Protein AF-A0A940E0P8-F1 (afdb_monomer_lite)

pLDDT: mean 76.91, std 12.91, range [41.34, 93.06]

Foldseek 3Di:
DLVCPVVCLVVDDQVDEAEQADDDQPPRVVSQVVSVVVNHHYDYDPPGVNVVVVVPD

Secondary structure (DSSP, 8-state):
--TTGGGGGGGS-TTSEEEE--SSGGGHHHHHHHHHHTT-EEEE-TTHHHHHHTT--

Structure (mmCIF, N/CA/C/O backbone):
data_AF-A0A940E0P8-F1
#
_entry.id   AF-A0A940E0P8-F1
#
loop_
_atom_site.group_PDB
_atom_site.id
_atom_site.type_symbol
_atom_site.label_atom_id
_atom_site.label_alt_id
_atom_site.label_comp_id
_atom_site.label_asym_id
_atom_site.label_entity_id
_atom_site.label_seq_id
_atom_site.pdbx_PDB_ins_code
_atom_site.Cartn_x
_atom_site.Cartn_y
_atom_site.Cartn_z
_atom_site.occupancy
_atom_site.B_iso_or_equiv
_atom_site.auth_seq_id
_atom_site.auth_comp_id
_atom_site.auth_asym_id
_atom_site.auth_atom_id
_atom_site.pdbx_PDB_model_num
ATOM 1 N N . MET A 1 1 ? 11.950 4.269 2.808 1.00 50.25 1 MET A N 1
ATOM 2 C CA . MET A 1 1 ? 11.063 5.245 3.461 1.00 50.25 1 MET A CA 1
ATOM 3 C C . MET A 1 1 ? 9.651 4.662 3.587 1.00 50.25 1 MET A C 1
ATOM 5 O O . MET A 1 1 ? 8.733 5.174 2.977 1.00 50.25 1 MET A O 1
ATOM 9 N N . TRP A 1 2 ? 9.487 3.550 4.316 1.00 56.94 2 TRP A N 1
ATOM 10 C CA . TRP A 1 2 ? 8.175 2.913 4.575 1.00 56.94 2 TRP A CA 1
ATOM 11 C C . TRP A 1 2 ? 7.839 2.867 6.071 1.00 56.94 2 TRP A C 1
ATOM 13 O O . TRP A 1 2 ? 6.745 2.475 6.446 1.00 56.94 2 TRP A O 1
ATOM 23 N N . LEU A 1 3 ? 8.785 3.274 6.925 1.00 56.44 3 LEU A N 1
ATOM 24 C CA . LEU A 1 3 ? 8.700 3.089 8.373 1.00 56.44 3 LEU A CA 1
ATOM 25 C C . LEU A 1 3 ? 7.700 4.029 9.063 1.00 56.44 3 LEU A C 1
ATOM 27 O O . LEU A 1 3 ? 7.359 3.785 10.210 1.00 56.44 3 LEU A O 1
ATOM 31 N N . LEU A 1 4 ? 7.246 5.093 8.394 1.00 65.94 4 LEU A N 1
ATOM 32 C CA . LEU A 1 4 ? 6.439 6.138 9.030 1.00 65.94 4 LEU A CA 1
ATOM 33 C C . LEU A 1 4 ? 4.941 6.043 8.726 1.00 65.94 4 LEU A C 1
ATOM 35 O O . LEU A 1 4 ? 4.151 6.630 9.452 1.00 65.94 4 LEU A O 1
ATOM 39 N N . LEU A 1 5 ? 4.526 5.276 7.710 1.00 72.56 5 LEU A N 1
ATOM 40 C CA . LEU A 1 5 ? 3.115 5.224 7.301 1.00 72.56 5 LEU A CA 1
ATOM 41 C C . LEU A 1 5 ? 2.207 4.712 8.430 1.00 72.56 5 LEU A C 1
ATOM 43 O O . LEU A 1 5 ? 1.130 5.254 8.640 1.00 72.56 5 LEU A O 1
ATOM 47 N N . ALA A 1 6 ? 2.677 3.727 9.202 1.00 75.81 6 ALA A N 1
ATOM 48 C CA . ALA A 1 6 ? 1.950 3.182 10.346 1.00 75.81 6 ALA A CA 1
ATOM 49 C C . ALA A 1 6 ? 1.667 4.228 11.438 1.00 75.81 6 ALA A C 1
ATOM 51 O O . ALA A 1 6 ? 0.633 4.157 12.096 1.00 75.81 6 ALA A O 1
ATOM 52 N N . PHE A 1 7 ? 2.551 5.216 11.608 1.00 84.00 7 PHE A N 1
ATOM 53 C CA . PHE A 1 7 ? 2.382 6.261 12.614 1.00 84.00 7 PHE A CA 1
ATOM 54 C C . PHE A 1 7 ? 1.382 7.336 12.199 1.00 84.00 7 PHE A C 1
ATOM 56 O O . PHE A 1 7 ? 0.884 8.012 13.079 1.00 84.00 7 PHE A O 1
ATOM 63 N N . HIS A 1 8 ? 1.045 7.473 10.915 1.00 85.25 8 HIS A N 1
ATOM 64 C CA . HIS A 1 8 ? 0.136 8.523 10.432 1.00 85.25 8 HIS A CA 1
ATOM 65 C C . HIS A 1 8 ? -1.226 7.990 9.966 1.00 85.25 8 HIS A C 1
ATOM 67 O O . HIS A 1 8 ? -2.025 8.744 9.419 1.00 85.25 8 HIS A O 1
ATOM 73 N N . LEU A 1 9 ? -1.542 6.708 10.197 1.00 84.62 9 LEU A N 1
ATOM 74 C CA . LEU A 1 9 ? -2.829 6.131 9.777 1.00 84.62 9 LEU A CA 1
ATOM 75 C C . LEU A 1 9 ? -4.040 6.864 10.365 1.00 84.62 9 LEU A C 1
ATOM 77 O O . LEU A 1 9 ? -5.085 6.914 9.726 1.00 84.62 9 LEU A O 1
ATOM 81 N N . TYR A 1 10 ? -3.907 7.443 11.561 1.00 87.81 10 TYR A N 1
ATOM 82 C CA . TYR A 1 10 ? -4.986 8.195 12.206 1.00 87.81 10 TYR A CA 1
ATOM 83 C C . TYR A 1 10 ? -5.288 9.539 11.522 1.00 87.81 10 TYR A C 1
ATOM 85 O O . TYR A 1 10 ? -6.335 10.123 11.779 1.00 87.81 10 TYR A O 1
ATOM 93 N N . GLU A 1 11 ? -4.387 10.039 10.672 1.00 88.62 11 GLU A N 1
ATOM 94 C CA . GLU A 1 11 ? -4.559 11.293 9.923 1.00 88.62 11 GLU A CA 1
ATOM 95 C C . GLU A 1 11 ? -5.296 11.071 8.596 1.00 88.62 11 GLU A C 1
ATOM 97 O O . GLU A 1 11 ? -5.675 12.027 7.918 1.00 88.62 11 GLU A O 1
ATOM 102 N N . LEU A 1 12 ? -5.490 9.809 8.207 1.00 88.69 12 LEU A N 1
ATOM 103 C CA . LEU A 1 12 ? -6.138 9.432 6.961 1.00 88.69 12 LEU A CA 1
ATOM 104 C C . LEU A 1 12 ? -7.652 9.283 7.145 1.00 88.69 12 LEU A C 1
ATOM 106 O O . LEU A 1 12 ? -8.150 8.801 8.161 1.00 88.69 12 LEU A O 1
ATOM 110 N N . ASP A 1 13 ? -8.388 9.656 6.107 1.00 90.00 13 ASP A N 1
ATOM 111 C CA . ASP A 1 13 ? -9.841 9.612 6.038 1.00 90.00 13 ASP A CA 1
ATOM 112 C C . ASP A 1 13 ? -10.281 8.387 5.234 1.00 90.00 13 ASP A C 1
ATOM 114 O O . ASP A 1 13 ? -10.031 8.286 4.035 1.00 90.00 13 ASP A O 1
ATOM 118 N N . LYS A 1 14 ? -10.978 7.458 5.891 1.00 91.75 14 LYS A N 1
ATOM 119 C CA . LYS A 1 14 ? -11.444 6.208 5.274 1.00 91.75 14 LYS A CA 1
ATOM 120 C C . LYS A 1 14 ? -12.500 6.396 4.184 1.00 91.75 14 LYS A C 1
ATOM 122 O O . LYS A 1 14 ? -12.748 5.456 3.438 1.00 91.75 14 LYS A O 1
ATOM 127 N N . SER A 1 15 ? -13.130 7.568 4.088 1.00 93.06 15 SER A N 1
ATOM 128 C CA . SER A 1 15 ? -14.093 7.861 3.019 1.00 93.06 15 SER A CA 1
ATOM 129 C C . SER A 1 15 ? -13.428 8.161 1.672 1.00 93.06 15 SER A C 1
ATOM 131 O O . SER A 1 15 ? -14.110 8.204 0.648 1.00 93.06 15 SER A O 1
ATOM 133 N N . LYS A 1 16 ? -12.105 8.366 1.659 1.00 90.94 16 LYS A N 1
ATOM 134 C CA . LYS A 1 16 ? -11.341 8.729 0.466 1.00 90.94 16 LYS A CA 1
ATOM 135 C C . LYS A 1 16 ? -10.648 7.523 -0.150 1.00 90.94 16 LYS A C 1
ATOM 137 O O . LYS A 1 16 ? -10.248 6.585 0.538 1.00 90.94 16 LYS A O 1
ATOM 142 N N . GLU A 1 17 ? -10.466 7.597 -1.461 1.00 90.56 17 GLU A N 1
ATOM 143 C CA . GLU A 1 17 ? -9.598 6.691 -2.201 1.00 90.56 17 GLU A CA 1
ATOM 144 C C . GLU A 1 17 ? -8.167 7.236 -2.230 1.00 90.56 17 GLU A C 1
ATOM 146 O O . GLU A 1 17 ? -7.941 8.423 -2.479 1.00 90.56 17 GLU A O 1
ATOM 151 N N . TYR A 1 18 ? -7.197 6.361 -1.975 1.00 88.38 18 TYR A N 1
ATOM 152 C CA . TYR A 1 18 ? -5.779 6.698 -1.945 1.00 88.38 18 TYR A CA 1
ATOM 153 C C . TYR A 1 18 ? -5.032 6.023 -3.087 1.00 88.38 18 TYR A C 1
ATOM 155 O O . TYR A 1 18 ? -5.011 4.801 -3.193 1.00 88.38 18 TYR A O 1
ATOM 163 N N . ILE A 1 19 ? -4.329 6.806 -3.901 1.00 85.88 19 ILE A N 1
ATOM 164 C CA . ILE A 1 19 ? -3.464 6.267 -4.953 1.00 85.88 19 ILE A CA 1
ATOM 165 C C . ILE A 1 19 ? -2.052 6.100 -4.392 1.00 85.88 19 ILE A C 1
ATOM 167 O O . ILE A 1 19 ? -1.373 7.070 -4.052 1.00 85.88 19 ILE A O 1
ATOM 171 N N . MET A 1 20 ? -1.589 4.855 -4.298 1.00 83.44 20 MET A N 1
ATOM 172 C CA . MET A 1 20 ? -0.262 4.535 -3.789 1.00 83.44 20 MET A CA 1
ATOM 173 C C . MET A 1 20 ? 0.777 4.603 -4.921 1.00 83.44 20 MET A C 1
ATOM 175 O O . MET A 1 20 ? 0.786 3.791 -5.853 1.00 83.44 20 MET A O 1
ATOM 179 N N . VAL A 1 21 ? 1.713 5.553 -4.822 1.00 79.44 21 VAL A N 1
ATOM 180 C CA . VAL A 1 21 ? 2.776 5.794 -5.818 1.00 79.44 21 VAL A CA 1
ATOM 181 C C . VAL A 1 21 ? 4.169 5.593 -5.211 1.00 79.44 21 VAL A C 1
ATOM 183 O O . VAL A 1 21 ? 4.431 5.969 -4.073 1.00 79.44 21 VAL A O 1
ATOM 186 N N . CYS A 1 22 ? 5.091 4.965 -5.946 1.00 75.31 22 CYS A N 1
ATOM 187 C CA . CYS A 1 22 ? 6.503 4.882 -5.562 1.00 75.31 22 CYS A CA 1
ATOM 188 C C . CYS A 1 22 ? 7.406 4.859 -6.788 1.00 75.31 22 CYS A C 1
ATOM 190 O O . CYS A 1 22 ? 6.968 4.641 -7.916 1.00 75.31 22 CYS A O 1
ATOM 192 N N . ARG A 1 23 ? 8.697 5.070 -6.530 1.00 68.88 23 ARG A N 1
ATOM 193 C CA . ARG A 1 23 ? 9.737 5.109 -7.558 1.00 68.88 23 ARG A CA 1
ATOM 194 C C . ARG A 1 23 ? 10.162 3.726 -8.073 1.00 68.88 23 ARG A C 1
ATOM 196 O O . ARG A 1 23 ? 10.630 3.629 -9.192 1.00 68.88 23 ARG A O 1
ATOM 203 N N . PHE A 1 24 ? 10.029 2.675 -7.260 1.00 62.22 24 PHE A N 1
ATOM 204 C CA . PHE A 1 24 ? 10.445 1.302 -7.582 1.00 62.22 24 PHE A CA 1
ATOM 205 C C . PHE A 1 24 ? 9.418 0.317 -7.006 1.00 62.22 24 PHE A C 1
ATOM 207 O O . PHE A 1 24 ? 9.344 0.158 -5.783 1.00 62.22 24 PHE A O 1
ATOM 214 N N . GLY A 1 25 ? 8.624 -0.321 -7.872 1.00 60.75 25 GLY A N 1
ATOM 215 C CA . GLY A 1 25 ? 7.378 -1.030 -7.527 1.00 60.75 25 GLY A CA 1
ATOM 216 C C . GLY A 1 25 ? 7.447 -2.041 -6.370 1.00 60.75 25 GLY A C 1
ATOM 217 O O . GLY A 1 25 ? 6.497 -2.153 -5.605 1.00 60.75 25 GLY A O 1
ATOM 218 N N . GLY A 1 26 ? 8.583 -2.701 -6.131 1.00 66.44 26 GLY A N 1
ATOM 219 C CA . GLY A 1 26 ? 8.654 -3.869 -5.234 1.00 66.44 26 GLY A CA 1
ATOM 220 C C . GLY A 1 26 ? 8.435 -3.637 -3.728 1.00 66.44 26 GLY A C 1
ATOM 221 O O . GLY A 1 26 ? 8.342 -4.601 -2.971 1.00 66.44 26 GLY A O 1
ATOM 222 N N . ARG A 1 27 ? 8.369 -2.389 -3.243 1.00 68.25 27 ARG A N 1
ATOM 223 C CA . ARG A 1 27 ? 8.060 -2.109 -1.820 1.00 68.25 27 ARG A CA 1
ATOM 224 C C . ARG A 1 27 ? 6.658 -1.542 -1.581 1.00 68.25 27 ARG A C 1
ATOM 226 O O . ARG A 1 27 ? 6.261 -1.419 -0.426 1.00 68.25 27 ARG A O 1
ATOM 233 N N . ARG A 1 28 ? 5.920 -1.226 -2.648 1.00 69.81 28 ARG A N 1
ATOM 234 C CA . ARG A 1 28 ? 4.581 -0.629 -2.572 1.00 69.81 28 ARG A CA 1
ATOM 235 C C . ARG A 1 28 ? 3.490 -1.615 -2.216 1.00 69.81 28 ARG A C 1
ATOM 237 O O . ARG A 1 28 ? 2.545 -1.24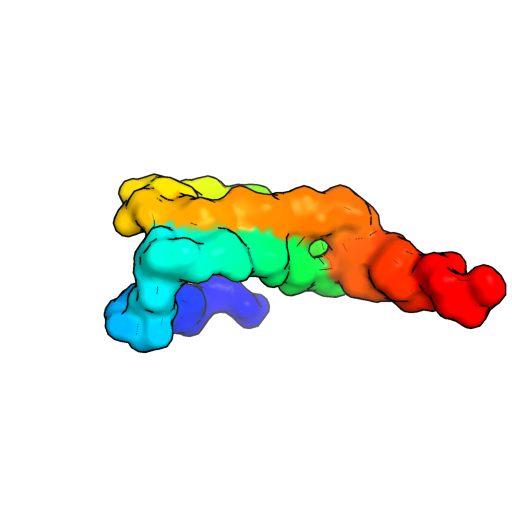5 -1.527 1.00 69.81 28 ARG A O 1
ATOM 244 N N . ASP A 1 29 ? 3.644 -2.853 -2.661 1.00 73.75 29 ASP A N 1
ATOM 245 C CA . ASP A 1 29 ? 2.599 -3.861 -2.507 1.00 73.75 29 ASP A CA 1
ATOM 246 C C . ASP A 1 29 ? 2.367 -4.168 -1.030 1.00 73.75 29 ASP A C 1
ATOM 248 O O . ASP A 1 29 ? 1.233 -4.166 -0.570 1.00 73.75 29 ASP A O 1
ATOM 252 N N . ARG A 1 30 ? 3.447 -4.285 -0.244 1.00 81.69 30 ARG A N 1
ATOM 253 C CA . ARG A 1 30 ? 3.347 -4.480 1.210 1.00 81.69 30 ARG A CA 1
ATOM 254 C C . ARG A 1 30 ? 2.686 -3.308 1.922 1.00 81.69 30 ARG A C 1
ATOM 256 O O . ARG A 1 30 ? 1.961 -3.522 2.881 1.00 81.69 30 ARG A O 1
ATOM 263 N N . ALA A 1 31 ? 2.949 -2.080 1.487 1.00 81.44 31 ALA A N 1
ATOM 264 C CA . ALA A 1 31 ? 2.362 -0.909 2.119 1.00 81.44 31 ALA A CA 1
ATOM 265 C C . ALA A 1 31 ? 0.887 -0.746 1.766 1.00 81.44 31 ALA A C 1
ATOM 267 O O . ALA A 1 31 ? 0.113 -0.441 2.662 1.00 81.44 31 ALA A O 1
ATOM 268 N N . SER A 1 32 ? 0.517 -1.001 0.506 1.00 84.62 32 SER A N 1
ATOM 269 C CA . SER A 1 32 ? -0.879 -0.997 0.049 1.00 84.62 32 SER A CA 1
ATOM 270 C C . SER A 1 32 ? -1.675 -2.061 0.804 1.00 84.62 32 SER A C 1
ATOM 272 O O . SER A 1 32 ? -2.629 -1.714 1.486 1.00 84.62 32 SER A O 1
ATOM 274 N N . GLN A 1 33 ? -1.184 -3.307 0.833 1.00 85.69 33 GLN A N 1
ATOM 275 C CA . GLN A 1 33 ? -1.793 -4.401 1.604 1.00 85.69 33 GLN A CA 1
ATOM 276 C C . GLN A 1 33 ? -1.903 -4.074 3.096 1.00 85.69 33 GLN A C 1
ATOM 278 O O . GLN A 1 33 ? -2.900 -4.389 3.743 1.00 85.69 33 GLN A O 1
ATOM 283 N N . TYR A 1 34 ? -0.872 -3.436 3.659 1.00 87.81 34 TYR A N 1
ATOM 284 C CA . TYR A 1 34 ? -0.880 -3.039 5.059 1.00 87.81 34 TYR A CA 1
ATOM 285 C C . TYR A 1 34 ? -2.021 -2.065 5.341 1.00 87.81 34 TYR A C 1
ATOM 287 O O . TYR A 1 34 ? -2.830 -2.349 6.214 1.00 87.81 34 TYR A O 1
ATOM 295 N N . ILE A 1 35 ? -2.150 -0.965 4.598 1.00 88.06 35 ILE A N 1
ATOM 296 C CA . ILE A 1 35 ? -3.213 0.016 4.865 1.00 88.06 35 ILE A CA 1
ATOM 297 C C . ILE A 1 35 ? -4.605 -0.466 4.428 1.00 88.06 35 ILE A C 1
ATOM 299 O O . ILE A 1 35 ? -5.583 -0.160 5.107 1.00 88.06 35 ILE A O 1
ATOM 303 N N . GLU A 1 36 ? -4.708 -1.304 3.394 1.00 89.44 36 GLU A N 1
ATOM 304 C CA . GLU A 1 36 ? -5.947 -2.019 3.048 1.00 89.44 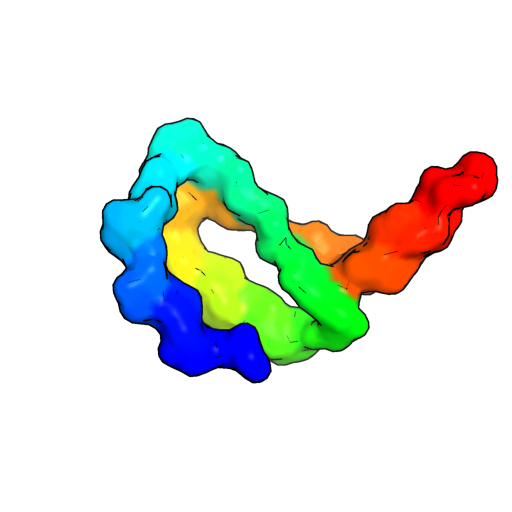36 GLU A CA 1
ATOM 305 C C . GLU A 1 36 ? -6.445 -2.866 4.228 1.00 89.44 36 GLU A C 1
ATOM 307 O O . GLU A 1 36 ? -7.637 -2.850 4.536 1.00 89.44 36 GLU A O 1
ATOM 312 N N . SER A 1 37 ? -5.541 -3.524 4.969 1.00 90.56 37 SER A N 1
ATOM 313 C CA . SER A 1 37 ? -5.912 -4.308 6.161 1.00 90.56 37 SER A CA 1
ATOM 314 C C . SER A 1 37 ? -6.521 -3.469 7.296 1.00 90.56 37 SER A C 1
ATOM 316 O O . SER A 1 37 ? -7.250 -4.004 8.130 1.00 90.56 37 SER A O 1
ATOM 318 N N . TYR A 1 38 ? -6.294 -2.149 7.307 1.00 90.62 38 TYR A N 1
ATOM 319 C CA . TYR A 1 38 ? -6.939 -1.209 8.236 1.00 90.62 38 TYR A CA 1
ATOM 320 C C . TYR A 1 38 ? -8.269 -0.642 7.705 1.00 90.62 38 TYR A C 1
ATOM 322 O O . TYR A 1 38 ? -8.910 0.165 8.391 1.00 90.62 38 TYR A O 1
ATOM 330 N N . GLY A 1 39 ? -8.709 -1.068 6.517 1.00 91.00 39 GLY A N 1
ATOM 331 C CA . GLY A 1 39 ? -9.978 -0.677 5.900 1.00 91.00 39 GLY A CA 1
ATOM 332 C C . GLY A 1 39 ? -9.925 0.631 5.111 1.00 91.00 39 GLY A C 1
ATOM 333 O 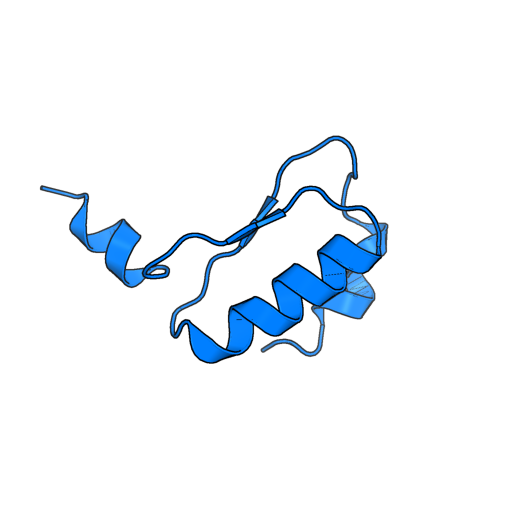O . GLY A 1 39 ? -10.944 1.310 5.018 1.00 91.00 39 GLY A O 1
ATOM 334 N N . PHE A 1 40 ? -8.755 1.018 4.598 1.00 92.81 40 PHE A N 1
ATOM 335 C CA . PHE A 1 40 ? -8.628 2.130 3.652 1.00 92.81 40 PHE A CA 1
ATOM 336 C C . PHE A 1 40 ? -8.852 1.645 2.214 1.00 92.81 40 PHE A C 1
ATOM 338 O O . PHE A 1 40 ? -8.392 0.562 1.857 1.00 92.81 40 PHE A O 1
ATOM 345 N N . ASN A 1 41 ? -9.518 2.457 1.385 1.00 91.12 41 ASN A N 1
ATOM 346 C CA . ASN A 1 41 ? -9.626 2.198 -0.052 1.00 91.12 41 ASN A CA 1
ATOM 347 C C . ASN A 1 41 ? -8.362 2.701 -0.760 1.00 91.12 41 ASN A C 1
ATOM 349 O O . ASN A 1 41 ? -8.117 3.910 -0.801 1.00 91.12 41 ASN A O 1
ATOM 353 N N . VAL A 1 42 ? -7.536 1.786 -1.267 1.00 89.06 42 VAL A N 1
ATOM 354 C CA . VAL A 1 42 ? -6.221 2.107 -1.830 1.00 89.06 42 VAL A CA 1
ATOM 355 C C . VAL A 1 42 ? -6.055 1.442 -3.187 1.00 89.06 42 VAL A C 1
ATOM 357 O O . VAL A 1 42 ? -6.319 0.258 -3.350 1.00 89.06 42 VAL A O 1
ATOM 360 N N . VAL A 1 43 ? -5.568 2.210 -4.158 1.00 86.19 43 VAL A N 1
ATOM 361 C CA . VAL A 1 43 ? -5.295 1.747 -5.517 1.00 86.19 43 VAL A CA 1
ATOM 362 C C . VAL A 1 43 ? -3.799 1.838 -5.786 1.00 86.19 43 VAL A C 1
ATOM 364 O O . VAL A 1 43 ? -3.157 2.874 -5.600 1.00 86.19 43 VAL A O 1
ATOM 367 N N . ASN A 1 44 ? -3.219 0.729 -6.234 1.00 81.75 44 ASN A N 1
ATOM 368 C CA . ASN A 1 44 ? -1.797 0.624 -6.527 1.00 81.75 44 ASN A CA 1
ATOM 369 C C . ASN A 1 44 ? -1.540 0.962 -8.006 1.00 81.75 44 ASN A C 1
ATOM 371 O O . ASN A 1 44 ? -1.884 0.185 -8.894 1.00 81.75 44 ASN A O 1
ATOM 375 N N . MET A 1 45 ? -0.926 2.116 -8.288 1.00 75.12 45 MET A N 1
ATOM 376 C CA . MET A 1 45 ? -0.692 2.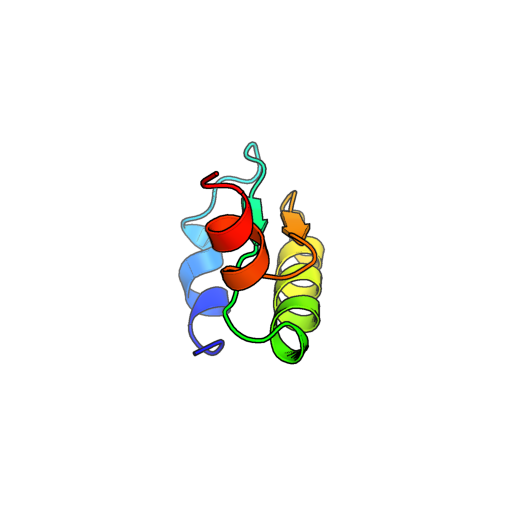560 -9.669 1.00 75.12 45 MET A CA 1
ATOM 377 C C . MET A 1 45 ? 0.434 1.761 -10.335 1.00 75.12 45 MET A C 1
ATOM 379 O O . MET A 1 45 ? 1.614 1.988 -10.041 1.00 75.12 45 MET A O 1
ATOM 383 N N . VAL A 1 46 ? 0.100 0.828 -11.225 1.00 73.38 46 VAL A N 1
ATOM 384 C CA . VAL A 1 46 ? 1.074 0.009 -11.971 1.00 73.38 46 VAL A CA 1
ATOM 385 C C . VAL A 1 46 ? 2.087 0.908 -12.698 1.00 73.38 46 VAL A C 1
ATOM 387 O O . VAL A 1 46 ? 1.726 1.946 -13.232 1.00 73.38 46 VAL A O 1
ATOM 390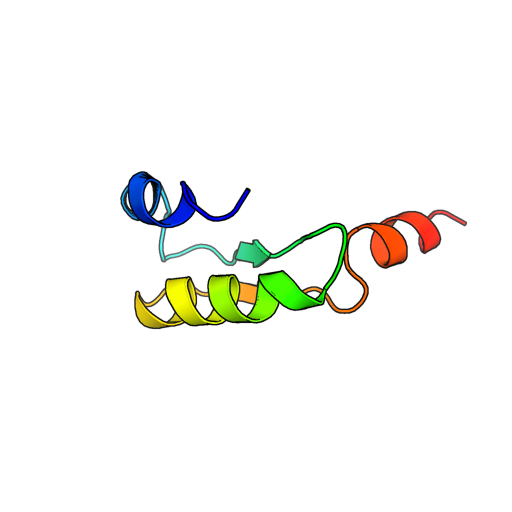 N N . GLY A 1 47 ? 3.375 0.552 -12.654 1.00 68.81 47 GLY A N 1
ATOM 391 C CA . GLY A 1 47 ? 4.451 1.324 -13.299 1.00 68.81 47 GLY A CA 1
ATOM 392 C C . GLY A 1 47 ? 5.049 2.471 -12.465 1.00 68.81 47 GLY A C 1
ATOM 393 O O . GLY A 1 47 ? 6.150 2.938 -12.753 1.00 68.81 47 GLY A O 1
ATOM 394 N N . GLY A 1 48 ? 4.412 2.852 -11.353 1.00 71.94 48 GLY A N 1
ATOM 395 C CA . GLY A 1 48 ? 4.979 3.825 -10.413 1.00 71.94 48 GLY A CA 1
ATOM 396 C C . GLY A 1 48 ? 5.087 5.236 -10.990 1.00 71.94 48 GLY A C 1
ATOM 397 O O . GLY A 1 48 ? 4.449 5.564 -11.980 1.00 71.94 48 GLY A O 1
ATOM 398 N N . ILE A 1 49 ? 5.899 6.087 -10.357 1.00 73.12 49 ILE A N 1
ATOM 399 C CA . I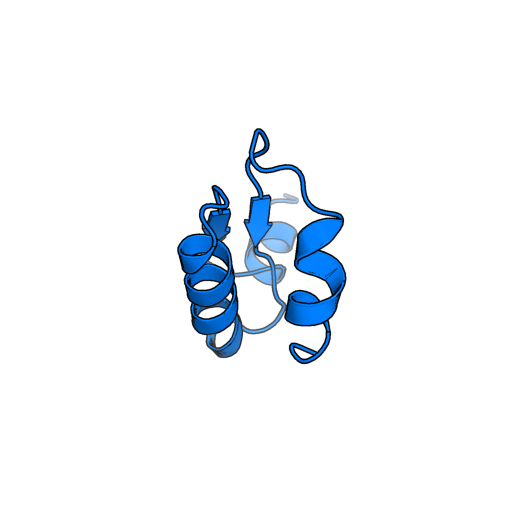LE A 1 49 ? 6.029 7.492 -10.785 1.00 73.12 49 ILE A CA 1
ATOM 400 C C . ILE A 1 49 ? 6.636 7.638 -12.189 1.00 73.12 49 ILE A C 1
ATOM 402 O O . ILE A 1 49 ? 6.430 8.657 -12.826 1.00 73.12 49 ILE A O 1
ATOM 406 N N . LEU A 1 50 ? 7.370 6.622 -12.661 1.00 69.19 50 LEU A N 1
ATOM 407 C CA . LEU A 1 50 ? 7.974 6.614 -13.994 1.00 69.19 50 LEU A CA 1
ATOM 408 C C . LEU A 1 50 ? 6.909 6.451 -15.082 1.00 69.19 50 LEU A C 1
ATOM 410 O O . LEU A 1 50 ? 6.927 7.196 -16.049 1.00 69.19 50 LEU A O 1
ATOM 414 N N . ALA A 1 51 ? 5.930 5.565 -14.874 1.00 69.19 51 ALA A N 1
ATOM 415 C CA . ALA A 1 51 ? 4.806 5.424 -15.800 1.00 69.19 51 ALA A CA 1
ATOM 416 C C . ALA A 1 51 ? 3.893 6.661 -15.831 1.00 69.19 51 ALA A C 1
ATOM 418 O O . ALA A 1 51 ? 3.240 6.909 -16.834 1.00 69.19 51 ALA A O 1
ATOM 419 N N . TRP A 1 52 ? 3.855 7.448 -14.752 1.00 67.06 52 TRP A N 1
ATOM 420 C CA . TRP A 1 52 ? 3.126 8.721 -14.728 1.00 67.06 52 TRP A CA 1
ATOM 421 C C . TRP A 1 52 ? 3.849 9.844 -15.492 1.00 67.06 52 TRP A C 1
ATOM 423 O O . TRP A 1 52 ? 3.198 10.738 -16.022 1.00 67.06 52 TRP A O 1
ATOM 433 N N . ASP A 1 53 ? 5.183 9.807 -15.552 1.00 63.31 53 ASP A N 1
ATOM 434 C CA . ASP A 1 53 ? 5.992 10.817 -16.254 1.00 63.31 53 ASP A CA 1
ATOM 435 C C . ASP A 1 53 ? 6.024 10.572 -17.777 1.00 63.31 53 ASP A C 1
ATOM 437 O O . ASP A 1 53 ? 6.170 11.511 -18.554 1.00 63.31 53 ASP A O 1
ATOM 441 N N . GLU A 1 54 ? 5.822 9.323 -18.214 1.00 57.94 54 GLU A N 1
ATOM 442 C CA . GLU A 1 54 ? 5.733 8.939 -19.634 1.00 57.94 54 GLU A CA 1
ATOM 443 C C . GLU A 1 54 ? 4.426 9.394 -20.316 1.00 57.94 54 GLU A C 1
ATOM 445 O O . GLU A 1 54 ? 4.379 9.493 -21.536 1.00 57.94 54 GLU A O 1
ATOM 450 N N . GLU A 1 55 ? 3.379 9.742 -19.559 1.00 55.53 55 GLU A N 1
ATOM 451 C CA . GLU A 1 55 ? 2.081 10.203 -20.095 1.00 55.53 55 GLU A CA 1
ATOM 452 C C . GLU A 1 55 ? 2.052 11.707 -20.459 1.00 55.53 55 GLU A C 1
ATOM 454 O O . GLU A 1 55 ? 0.992 12.274 -20.723 1.00 55.53 55 GLU A O 1
ATOM 459 N N . LYS A 1 56 ? 3.211 12.379 -20.456 1.00 50.41 56 LYS A N 1
ATOM 460 C CA . LYS A 1 56 ? 3.365 13.815 -20.757 1.00 50.41 56 LYS A CA 1
ATOM 461 C C . LYS A 1 56 ? 3.749 14.140 -22.213 1.00 50.41 56 LYS A C 1
ATOM 463 O O . LYS A 1 56 ? 4.307 15.216 -22.442 1.00 50.41 56 LYS A O 1
ATOM 468 N N . GLU A 1 57 ? 3.430 13.277 -23.178 1.00 41.34 57 GLU A N 1
ATOM 469 C CA . GLU A 1 57 ? 3.451 13.629 -24.615 1.00 41.34 57 GLU A CA 1
ATOM 470 C C . GLU A 1 57 ? 2.075 14.054 -25.144 1.00 41.34 57 GLU A C 1
ATOM 472 O O . GLU A 1 57 ? 1.090 13.305 -24.950 1.00 41.34 57 GLU A O 1
#

Radius of gyration: 12.19 Å; chains: 1; bounding box: 25×18×37 Å

Sequence (57 aa):
MWLLLAFHLYELDKSKEYIMVCRFGGRRDRASQYIESYGFNVVNMVGGILAWDEEKE